Protein 3FOV (pdb70)

Organism: Rhodopseudomonas palustris (strain ATCC BAA-98 / CGA009) (NCBI:txid258594)

Nearest PDB structures (foldseek):
  3fov-assembly1_A  TM=1.010E+00  e=5.268E-21  Rhodopseudomonas palustris CGA009
  7orj-assembly1_A  TM=4.898E-01  e=7.849E-02  La Crosse virus
  5amq-assembly1_A  TM=5.070E-01  e=1.403E-01  La Crosse virus
  7orl-assembly1_A  TM=4.913E-01  e=1.156E-01  La Crosse virus
  7ori-assembly1_A  TM=3.714E-01  e=6.605E-01  Orthobunyavirus lacrosseense

InterPro domains:
  IPR003509 UPF0102 protein YraN-like [MF_00048] (17-126)
  IPR003509 UPF0102 protein YraN-like [PF02021] (24-113)
  IPR003509 UPF0102 protein YraN-like [PTHR34039] (19-127)
  IPR003509 UPF0102 protein YraN-like [TIGR00252] (20-115)
  IPR011335 Restriction endonuclease type II-like [SSF52980] (24-122)
  IPR011856 tRNA endonuclease-like domain superfamily [G3DSA:3.40.1350.10] (23-130)

Structure (mmCIF, N/CA/C/O backbone):
data_3FOV
#
_entry.id   3FOV
#
_cell.length_a   76.341
_cell.length_b   44.747
_cell.length_c   32.661
_cell.angle_alpha   90.000
_cell.angle_beta   108.620
_cell.angle_gamma   90.000
#
_symmetry.space_group_name_H-M   'C 1 2 1'
#
loop_
_entity.id
_entity.type
_entity.pdbx_description
1 polymer 'UPF0102 protein RPA0323'
2 non-polymer 'NITRATE ION'
3 water water
#
loop_
_atom_site.group_PDB
_atom_site.id
_atom_site.type_symbol
_atom_site.label_atom_id
_atom_site.label_alt_id
_atom_site.label_comp_id
_atom_site.label_asym_id
_atom_site.label_entity_id
_atom_site.label_seq_id
_atom_site.pdbx_PDB_ins_code
_atom_site.Cartn_x
_atom_site.Cartn_y
_atom_site.Cartn_z
_atom_site.occupancy
_atom_site.B_iso_or_equiv
_atom_site.auth_seq_id
_atom_site.auth_comp_id
_atom_site.auth_asym_id
_atom_site.auth_atom_id
_atom_site.pdbx_PDB_model_num
ATOM 1 N N . SER A 1 25 ? 24.075 10.130 8.300 1.00 29.05 23 SER A N 1
ATOM 2 C CA . SER A 1 25 ? 24.740 10.971 9.310 1.00 28.46 23 SER A CA 1
ATOM 3 C C . SER A 1 25 ? 24.151 12.377 9.270 1.00 27.55 23 SER A C 1
ATOM 4 O O . SER A 1 25 ? 24.279 13.079 10.253 1.00 27.30 23 SER A O 1
ATOM 7 N N . ALA A 1 26 ? 23.524 12.776 8.156 1.00 26.43 24 ALA A N 1
ATOM 8 C CA . ALA A 1 26 ? 22.706 14.010 8.116 1.00 25.81 24 ALA A CA 1
ATOM 9 C C . ALA A 1 26 ? 21.529 13.877 9.083 1.00 25.45 24 ALA A C 1
ATOM 10 O O . ALA A 1 26 ? 21.153 14.836 9.775 1.00 24.29 24 ALA A O 1
ATOM 12 N N . GLU A 1 27 ? 20.965 12.665 9.105 1.00 25.23 25 GLU A N 1
ATOM 13 C CA A GLU A 1 27 ? 19.833 12.359 9.972 0.60 24.81 25 GLU A CA 1
ATOM 14 C CA B GLU A 1 27 ? 19.839 12.328 9.978 0.40 24.83 25 GLU A CA 1
ATOM 15 C C . GLU A 1 27 ? 20.259 12.343 11.441 1.00 24.26 25 GLU A C 1
ATOM 16 O O . GLU A 1 27 ? 19.537 12.854 12.294 1.00 22.94 25 GLU A O 1
ATOM 27 N N . ALA A 1 28 ? 21.442 11.758 11.722 1.00 23.29 26 ALA A N 1
ATOM 28 C CA . ALA A 1 28 ? 22.002 11.749 13.098 1.00 21.97 26 ALA A CA 1
ATOM 29 C C . ALA A 1 28 ? 22.326 13.174 13.535 1.00 21.09 26 ALA A C 1
ATOM 30 O O . ALA A 1 28 ? 22.094 13.557 14.690 1.00 21.33 26 ALA A O 1
ATOM 32 N N . SER A 1 29 ? 22.867 13.956 12.616 1.00 19.26 27 SER A N 1
ATOM 33 C CA A SER A 1 29 ? 23.192 15.336 12.910 0.50 19.40 27 SER A CA 1
ATOM 34 C CA B SER A 1 29 ? 23.188 15.364 12.891 0.50 19.56 27 SER A CA 1
ATOM 35 C C . SER A 1 29 ? 21.949 16.156 13.302 1.00 18.55 27 SER A C 1
ATOM 36 O O . SER A 1 29 ? 21.941 16.879 14.309 1.00 16.89 27 SER A O 1
ATOM 41 N N . ALA A 1 30 ? 20.921 16.014 12.484 1.00 17.64 28 ALA A N 1
ATOM 42 C CA . ALA A 1 30 ? 19.609 16.637 12.708 1.00 16.59 28 ALA A CA 1
ATOM 43 C C . ALA A 1 30 ? 18.999 16.249 14.051 1.00 16.66 28 ALA A C 1
ATOM 44 O O . ALA A 1 30 ? 18.549 17.137 14.808 1.00 17.69 28 ALA A O 1
ATOM 46 N N . ALA A 1 31 ? 19.020 14.947 14.363 1.00 16.03 29 ALA A N 1
ATOM 47 C CA . ALA A 1 31 ? 18.438 14.440 15.621 1.00 16.87 29 ALA A CA 1
ATOM 48 C C . ALA A 1 31 ? 19.242 14.982 16.831 1.00 17.18 29 ALA A C 1
ATOM 49 O O . ALA A 1 31 ? 18.675 15.407 17.836 1.00 18.16 29 ALA A O 1
ATOM 51 N N . ASP A 1 32 ? 20.551 14.976 16.727 1.00 18.63 30 ASP A N 1
ATOM 52 C CA . ASP A 1 32 ? 21.410 15.446 17.817 1.00 18.93 30 ASP A CA 1
ATOM 53 C C . ASP A 1 32 ? 21.117 16.904 18.049 1.00 18.40 30 ASP A C 1
ATOM 54 O O . ASP A 1 32 ? 20.976 17.357 19.179 1.00 20.46 30 ASP A O 1
ATOM 59 N N . TYR A 1 33 ? 21.034 17.659 16.979 1.00 18.46 31 TYR A N 1
ATOM 60 C CA . TYR A 1 33 ? 20.636 19.064 17.082 1.00 17.84 31 TYR A CA 1
ATOM 61 C C . TYR A 1 33 ? 19.306 19.261 17.811 1.00 18.01 31 TYR A C 1
ATOM 62 O O . TYR A 1 33 ? 19.204 20.063 18.762 1.00 17.23 31 TYR A O 1
ATOM 71 N N . LEU A 1 34 ? 18.263 18.552 17.360 1.00 17.53 32 LEU A N 1
ATOM 72 C CA . LEU A 1 34 ? 16.958 18.673 17.996 1.00 17.28 32 LEU A CA 1
ATOM 73 C C . LEU A 1 34 ? 17.004 18.292 19.471 1.00 17.62 32 LEU A C 1
ATOM 74 O O . LEU A 1 34 ? 16.374 18.951 20.294 1.00 17.72 32 LEU A O 1
ATOM 79 N N . GLU A 1 35 ? 17.776 17.273 19.835 1.00 18.04 33 GLU A N 1
ATOM 80 C CA . GLU A 1 35 ? 17.923 16.950 21.265 1.00 18.84 33 GLU A CA 1
ATOM 81 C C . GLU A 1 35 ? 18.596 18.069 22.074 1.00 18.29 33 GLU A C 1
ATOM 82 O O . GLU A 1 35 ? 18.190 18.391 23.212 1.00 18.35 33 GLU A O 1
ATOM 88 N N . ARG A 1 36 ? 19.595 18.699 21.487 1.00 17.86 34 ARG A N 1
ATOM 89 C CA . ARG A 1 36 ? 20.251 19.818 22.151 1.00 17.45 34 ARG A CA 1
ATOM 90 C C . ARG A 1 36 ? 19.276 21.007 22.342 1.00 18.05 34 ARG A C 1
ATOM 91 O O . ARG A 1 36 ? 19.462 21.829 23.245 1.00 16.76 34 ARG A O 1
ATOM 99 N N . GLN A 1 37 ? 18.277 21.103 21.445 1.00 17.47 35 GLN A N 1
ATOM 100 C CA . GLN A 1 37 ? 17.286 22.151 21.469 1.00 18.70 35 GLN A CA 1
ATOM 101 C C . GLN A 1 37 ? 16.049 21.743 22.247 1.00 18.67 35 GLN A C 1
ATOM 102 O O . GLN A 1 37 ? 15.051 22.434 22.210 1.00 19.21 35 GLN A O 1
ATOM 108 N N . GLY A 1 38 ? 16.126 20.651 22.985 1.00 19.41 36 GLY A N 1
ATOM 109 C CA . GLY A 1 38 ? 15.103 20.308 23.963 1.00 19.49 36 GLY A CA 1
ATOM 110 C C . GLY A 1 38 ? 14.039 19.340 23.486 1.00 19.67 36 GLY A C 1
ATOM 111 O O . GLY A 1 38 ? 13.028 19.116 24.178 1.00 20.35 36 GLY A O 1
ATOM 112 N N . TYR A 1 39 ? 14.232 18.789 22.300 1.00 19.30 37 TYR A N 1
ATOM 113 C CA . TYR A 1 39 ? 13.281 17.803 21.767 1.00 18.60 37 TYR A CA 1
ATOM 114 C C . TYR A 1 39 ? 13.655 16.398 22.148 1.00 19.03 37 TYR A C 1
ATOM 115 O O . TYR A 1 39 ? 14.831 16.078 22.328 1.00 17.95 37 TYR A O 1
ATOM 124 N N . ARG A 1 40 ? 12.634 15.560 22.256 1.00 19.46 38 ARG A N 1
ATOM 125 C CA . ARG A 1 40 ? 12.788 14.131 22.367 1.00 21.19 38 ARG A CA 1
ATOM 126 C C . ARG A 1 40 ? 12.494 13.457 21.020 1.00 19.40 38 ARG A C 1
ATOM 127 O O . ARG A 1 40 ? 11.495 13.773 20.365 1.00 18.26 38 ARG A O 1
ATOM 135 N N . ILE A 1 41 ? 13.356 12.527 20.616 1.00 17.55 39 ILE A N 1
ATOM 136 C CA . ILE A 1 41 ? 13.159 11.848 19.327 1.00 16.81 39 ILE A CA 1
ATOM 137 C C . ILE A 1 41 ? 12.268 10.651 19.570 1.00 17.45 39 ILE A C 1
ATOM 138 O O . ILE A 1 41 ? 12.575 9.770 20.359 1.00 17.19 39 ILE A O 1
ATOM 143 N N . LEU A 1 42 ? 11.161 10.604 18.844 1.00 18.62 40 LEU A N 1
ATOM 144 C CA . LEU A 1 42 ? 10.177 9.520 18.985 1.00 17.89 40 LEU A CA 1
ATOM 145 C C . LEU A 1 42 ? 10.355 8.426 17.932 1.00 18.82 40 LEU A C 1
ATOM 146 O O . LEU A 1 42 ? 10.038 7.257 18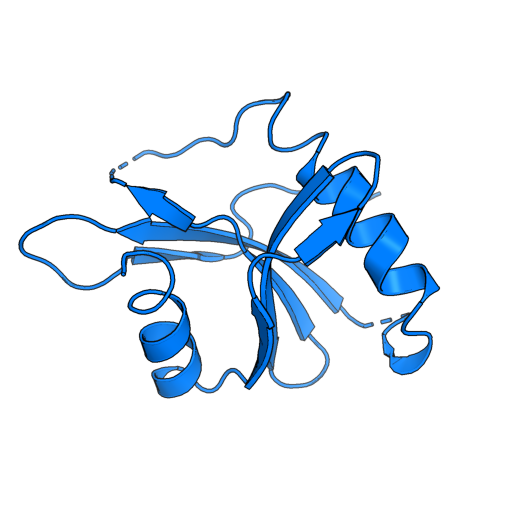.159 1.00 19.58 40 LEU A O 1
ATOM 151 N N . ALA A 1 43 ? 10.835 8.817 16.763 1.00 19.04 41 ALA A N 1
ATOM 152 C CA . ALA A 1 43 ? 11.065 7.898 15.664 1.00 18.90 41 ALA A CA 1
ATOM 153 C C . ALA A 1 43 ? 12.069 8.536 14.719 1.00 18.55 41 ALA A C 1
ATOM 154 O O . ALA A 1 43 ? 12.154 9.802 14.603 1.00 17.26 41 ALA A O 1
ATOM 156 N N . ARG A 1 44 ? 12.856 7.651 14.108 1.00 17.79 42 ARG A N 1
ATOM 157 C CA . ARG A 1 44 ? 13.833 7.958 13.064 1.00 18.44 42 ARG A CA 1
ATOM 158 C C . ARG A 1 44 ? 13.545 7.105 11.844 1.00 18.61 42 ARG A C 1
ATOM 159 O O . ARG A 1 44 ? 13.298 5.920 11.974 1.00 16.86 42 ARG A O 1
ATOM 167 N N . ARG A 1 45 ? 13.544 7.702 10.653 1.00 18.86 43 ARG A N 1
ATOM 168 C CA . ARG A 1 45 ? 13.277 6.928 9.421 1.00 19.88 43 ARG A CA 1
ATOM 169 C C . ARG A 1 45 ? 11.971 6.133 9.521 1.00 18.51 43 ARG A C 1
ATOM 170 O O . ARG A 1 45 ? 11.942 4.914 9.284 1.00 15.75 43 ARG A O 1
ATOM 178 N N . PHE A 1 46 ? 10.892 6.820 9.866 1.00 17.77 44 PHE A N 1
ATOM 179 C CA . PHE A 1 46 ? 9.620 6.166 10.051 1.00 17.55 44 PHE A CA 1
ATOM 180 C C . PHE A 1 46 ? 9.040 5.859 8.665 1.00 17.61 44 PHE A C 1
ATOM 181 O O . PHE A 1 46 ? 8.964 6.736 7.798 1.00 20.70 44 PHE A O 1
ATOM 189 N N . LYS A 1 47 ? 8.665 4.605 8.454 1.00 17.64 45 LYS A N 1
ATOM 190 C CA . LYS A 1 47 ? 8.170 4.125 7.156 1.00 17.41 45 LYS A CA 1
ATOM 191 C C . LYS A 1 47 ? 6.753 3.667 7.324 1.00 16.82 45 LYS A C 1
ATOM 192 O O . LYS A 1 47 ? 6.421 3.019 8.327 1.00 15.14 45 LYS A O 1
ATOM 198 N N . THR A 1 48 ? 5.933 4.010 6.327 1.00 16.19 46 THR A N 1
ATOM 199 C CA . THR A 1 48 ? 4.606 3.465 6.148 1.00 17.59 46 THR A CA 1
ATOM 200 C C . THR A 1 48 ? 4.404 3.182 4.639 1.00 17.26 46 THR A C 1
ATOM 201 O O . THR A 1 48 ? 5.216 3.596 3.804 1.00 15.06 46 THR A O 1
ATOM 205 N N . ARG A 1 49 ? 3.324 2.487 4.281 1.00 17.79 47 ARG A N 1
ATOM 206 C CA .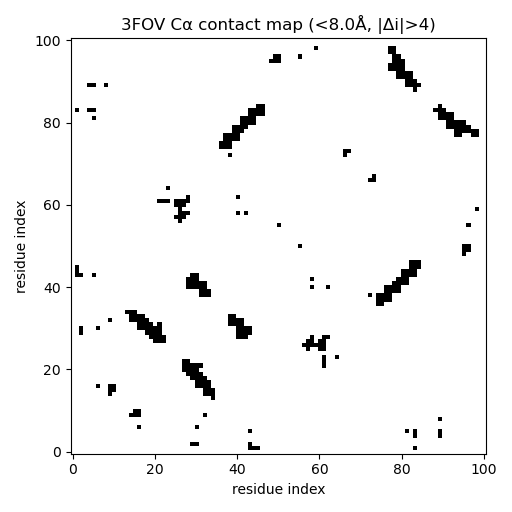 ARG A 1 49 ? 3.091 2.164 2.847 1.00 17.90 47 ARG A CA 1
ATOM 207 C C . ARG A 1 49 ? 3.062 3.401 1.961 1.00 17.45 47 ARG A C 1
ATOM 208 O O . ARG A 1 49 ? 3.631 3.411 0.833 1.00 17.45 47 ARG A O 1
ATOM 216 N N . CYS A 1 50 ? 2.485 4.492 2.478 1.00 16.86 48 CYS A N 1
ATOM 217 C CA . CYS A 1 50 ? 2.283 5.685 1.661 1.00 15.64 48 CYS A CA 1
ATOM 218 C C . CYS A 1 50 ? 3.208 6.902 1.887 1.00 16.03 48 CYS A C 1
ATOM 219 O O . CYS A 1 50 ? 3.045 7.970 1.238 1.00 15.33 48 CYS A O 1
ATOM 222 N N . GLY A 1 51 ? 4.216 6.727 2.725 1.00 15.09 49 GLY A N 1
ATOM 223 C CA . GLY A 1 51 ? 5.133 7.829 2.990 1.00 14.43 49 GLY A CA 1
ATOM 224 C C . GLY A 1 51 ? 6.181 7.505 4.002 1.00 14.33 49 GLY A C 1
ATOM 225 O O . GLY A 1 51 ? 6.321 6.354 4.439 1.00 16.23 49 GLY A O 1
ATOM 226 N N . GLU A 1 52 ? 6.933 8.525 4.395 1.00 14.09 50 GLU A N 1
ATOM 227 C CA . GLU A 1 52 ? 7.958 8.317 5.378 1.00 15.60 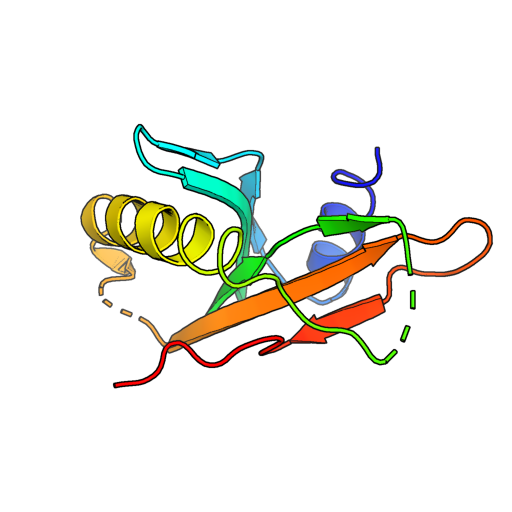50 GLU A CA 1
ATOM 228 C C . GLU A 1 52 ? 8.280 9.661 6.017 1.00 14.98 50 GLU A C 1
ATOM 229 O O . GLU A 1 52 ? 7.970 10.688 5.465 1.00 14.67 50 GLU A O 1
ATOM 235 N N . ILE A 1 53 ? 8.885 9.615 7.192 1.00 16.25 51 ILE A N 1
ATOM 236 C CA . ILE A 1 53 ? 9.227 10.812 7.970 1.00 15.97 51 ILE A CA 1
ATOM 237 C C . ILE A 1 53 ? 10.620 10.559 8.481 1.00 15.23 51 ILE A C 1
ATOM 238 O O . ILE A 1 53 ? 10.885 9.504 9.123 1.00 16.12 51 ILE A O 1
ATOM 243 N N . ASP A 1 54 ? 11.523 11.505 8.246 1.00 15.19 52 ASP A N 1
ATOM 244 C CA . ASP A 1 54 ? 12.904 11.290 8.665 1.00 15.77 52 ASP A CA 1
ATOM 245 C C . ASP A 1 54 ? 13.036 11.312 10.197 1.00 15.64 52 ASP A C 1
ATOM 246 O O . ASP A 1 54 ? 13.728 10.481 10.790 1.00 16.57 52 ASP A O 1
ATOM 251 N N . LEU A 1 55 ? 12.406 12.285 10.831 1.00 15.35 53 LEU A N 1
ATOM 252 C CA . LEU A 1 55 ? 12.371 12.325 12.276 1.00 14.73 53 LEU A CA 1
ATOM 253 C C . LEU A 1 55 ? 10.984 12.727 12.766 1.00 14.41 53 LEU A C 1
ATOM 254 O O . LEU A 1 55 ? 10.345 13.612 12.226 1.00 15.82 53 LEU A O 1
ATOM 259 N N . VAL A 1 56 ? 10.539 12.059 13.822 1.00 15.74 54 VAL A N 1
ATOM 260 C CA . VAL A 1 56 ? 9.403 12.481 14.637 1.00 15.40 54 VAL A CA 1
ATOM 261 C C . VAL A 1 56 ? 9.955 12.917 16.009 1.00 16.83 54 VAL A C 1
ATOM 262 O O . VAL A 1 56 ? 10.658 12.158 16.686 1.00 17.02 54 VAL A O 1
ATOM 266 N N . ALA A 1 57 ? 9.675 14.156 16.372 1.00 17.10 55 ALA A N 1
ATOM 267 C CA . ALA A 1 57 ? 10.247 14.749 17.556 1.00 18.17 55 ALA A CA 1
ATOM 268 C C . ALA A 1 57 ? 9.151 15.392 18.355 1.00 19.77 55 ALA A C 1
ATOM 269 O O . ALA A 1 57 ? 8.127 15.875 17.787 1.00 21.55 55 ALA A O 1
ATOM 271 N N . GLN A 1 58 ? 9.367 15.446 19.663 1.00 20.66 56 GLN A N 1
ATOM 272 C CA . GLN A 1 58 ? 8.390 16.063 20.560 1.00 21.95 56 GLN A CA 1
ATOM 273 C C . GLN A 1 58 ? 9.007 17.044 21.536 1.00 22.50 56 GLN A C 1
ATOM 274 O O . GLN A 1 58 ? 10.062 16.779 22.112 1.00 21.25 56 GLN A O 1
ATOM 280 N N . ARG A 1 59 ? 8.321 18.166 21.744 1.00 24.43 57 ARG A N 1
ATOM 281 C CA . ARG A 1 59 ? 8.643 19.072 22.836 1.00 26.28 57 ARG A CA 1
ATOM 282 C C . ARG A 1 59 ? 7.361 19.661 23.421 1.00 27.45 57 ARG A C 1
ATOM 283 O O . ARG A 1 59 ? 6.608 20.365 22.731 1.00 26.45 57 ARG A O 1
ATOM 291 N N . ASP A 1 60 ? 7.096 19.344 24.690 1.00 28.94 58 ASP A N 1
ATOM 292 C CA . ASP A 1 60 ? 5.891 19.817 25.352 1.00 30.04 58 ASP A CA 1
ATOM 293 C C . ASP A 1 60 ? 4.671 19.120 24.708 1.00 29.10 58 ASP A C 1
ATOM 294 O O . ASP A 1 60 ? 4.711 17.898 24.503 1.00 30.34 58 ASP A O 1
ATOM 299 N N . ALA A 1 61 ? 3.608 19.861 24.379 1.00 27.60 59 ALA A N 1
ATOM 300 C CA . ALA A 1 61 ? 2.414 19.286 23.727 1.00 26.43 59 ALA A CA 1
ATOM 301 C C . ALA A 1 61 ? 2.514 19.305 22.168 1.00 25.23 59 ALA A C 1
ATOM 302 O O . ALA A 1 61 ? 1.477 19.256 21.450 1.00 25.97 59 ALA A O 1
ATOM 304 N N . LEU A 1 62 ? 3.736 19.440 21.666 1.00 23.12 60 LEU A N 1
ATOM 305 C CA . LEU A 1 62 ? 3.945 19.662 20.240 1.00 21.44 60 LEU A CA 1
ATOM 306 C C . LEU A 1 62 ? 4.655 18.471 19.635 1.00 20.17 60 LEU A C 1
ATOM 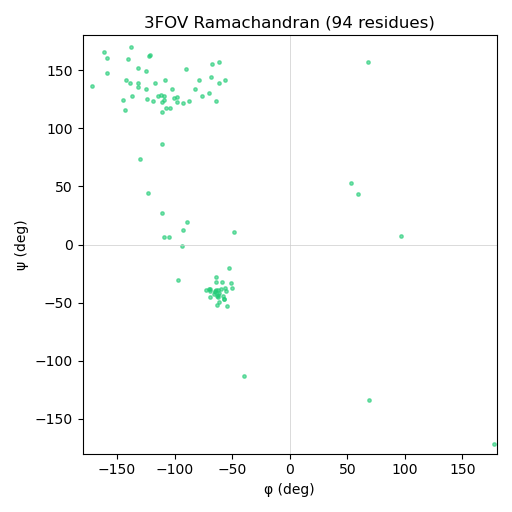307 O O . LEU A 1 62 ? 5.674 18.048 20.155 1.00 19.94 60 LEU A O 1
ATOM 312 N N . VAL A 1 63 ? 4.091 17.918 18.545 1.00 19.37 61 VAL A N 1
ATOM 313 C CA . VAL A 1 63 ? 4.791 16.894 17.742 1.00 18.07 61 VAL A CA 1
ATOM 314 C C . VAL A 1 63 ? 5.194 17.494 16.401 1.00 17.26 61 VAL A C 1
ATOM 315 O O . VAL A 1 63 ? 4.387 18.134 15.683 1.00 17.45 61 VAL A O 1
ATOM 319 N N . ALA A 1 64 ? 6.479 17.325 16.108 1.00 17.05 62 ALA A N 1
ATOM 320 C CA . ALA A 1 64 ? 7.090 17.839 14.891 1.00 16.37 62 ALA A CA 1
ATOM 321 C C . ALA A 1 64 ? 7.474 16.672 13.977 1.00 15.81 62 ALA A C 1
ATOM 322 O O . ALA A 1 64 ? 8.121 15.736 14.371 1.00 17.24 62 ALA A O 1
ATOM 324 N N . PHE A 1 65 ? 7.044 16.754 12.732 1.00 15.59 63 PHE A N 1
ATOM 325 C CA . PHE A 1 65 ? 7.357 15.765 11.735 1.00 15.59 63 PHE A CA 1
ATOM 326 C C . PHE A 1 65 ? 8.358 16.450 10.837 1.00 15.00 63 PHE A C 1
ATOM 327 O O . PHE A 1 65 ? 8.010 17.427 10.162 1.00 13.66 63 PHE A O 1
ATOM 335 N N . VAL A 1 66 ? 9.560 15.896 10.800 1.00 14.74 64 VAL A N 1
ATOM 336 C CA . VAL A 1 66 ? 10.737 16.622 10.317 1.00 14.82 64 VAL A CA 1
ATOM 337 C C . VAL A 1 66 ? 11.344 15.918 9.087 1.00 15.22 64 VAL A C 1
ATOM 338 O O . VAL A 1 66 ? 11.651 14.704 9.115 1.00 15.49 64 VAL A O 1
ATOM 342 N N . GLU A 1 67 ? 11.451 16.686 8.002 1.00 15.64 65 GLU A N 1
ATOM 343 C CA A GLU A 1 67 ? 12.185 16.258 6.794 0.50 16.02 65 GLU A CA 1
ATOM 344 C CA B GLU A 1 67 ? 12.181 16.269 6.801 0.50 15.74 65 GLU A CA 1
ATOM 345 C C . GLU A 1 67 ? 13.614 16.792 6.886 1.00 15.96 65 GLU A C 1
ATOM 346 O O . GLU A 1 67 ? 13.832 18.001 7.057 1.00 15.07 65 GLU A O 1
ATOM 357 N N . VAL A 1 68 ? 14.585 15.892 6.734 1.00 16.48 66 VAL A N 1
ATOM 358 C CA . VAL A 1 68 ? 15.995 16.269 6.736 1.00 16.68 66 VAL A CA 1
ATOM 359 C C . VAL A 1 68 ? 16.490 16.318 5.292 1.00 17.97 66 VAL A C 1
ATOM 360 O O . VAL A 1 68 ? 16.345 15.350 4.562 1.00 16.57 66 VAL A O 1
ATOM 364 N N . LYS A 1 69 ? 17.081 17.451 4.909 1.00 19.36 67 LYS A N 1
ATOM 365 C CA . LYS A 1 69 ? 17.489 17.753 3.525 1.00 22.20 67 LYS A CA 1
ATOM 366 C C . LYS A 1 69 ? 18.943 18.279 3.520 1.00 23.39 67 LYS A C 1
ATOM 367 O O . LYS A 1 69 ? 19.306 19.137 4.335 1.00 22.34 67 LYS A O 1
ATOM 373 N N . ALA A 1 70 ? 19.773 17.794 2.597 1.00 25.75 68 ALA A N 1
ATOM 374 C CA . ALA A 1 70 ? 21.063 18.463 2.318 1.00 27.82 68 ALA A CA 1
ATOM 375 C C . ALA A 1 70 ? 20.835 19.892 1.754 1.00 29.30 68 ALA A C 1
ATOM 376 O O . ALA A 1 70 ? 20.141 20.063 0.749 1.00 30.31 68 ALA A O 1
ATOM 378 N N . ARG A 1 71 ? 21.404 20.911 2.400 1.00 30.70 69 ARG A N 1
ATOM 379 C CA . ARG A 1 71 ? 21.162 22.307 2.013 1.00 31.63 69 ARG A CA 1
ATOM 380 C C . ARG A 1 71 ? 21.6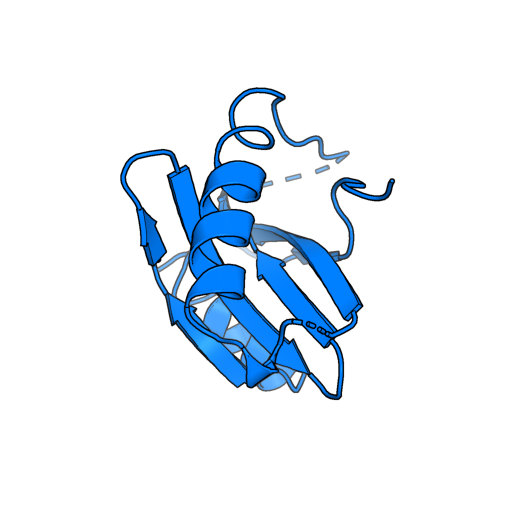36 22.563 0.580 1.00 31.56 69 ARG A C 1
ATOM 381 O O . ARG A 1 71 ? 22.785 22.254 0.227 1.00 32.64 69 ARG A O 1
ATOM 389 N N . ALA A 1 78 ? 15.600 30.376 -0.728 1.00 46.47 76 ALA A N 1
ATOM 390 C CA . ALA A 1 78 ? 15.039 30.200 0.611 1.00 46.62 76 ALA A CA 1
ATOM 391 C C . ALA A 1 78 ? 14.862 28.690 0.902 1.00 46.50 76 ALA A C 1
ATOM 392 O O . ALA A 1 78 ? 15.869 27.980 1.019 1.00 46.94 76 ALA A O 1
ATOM 394 N N . TYR A 1 79 ? 13.624 28.198 1.036 1.00 45.77 77 TYR A N 1
ATOM 395 C CA . TYR A 1 79 ? 13.382 26.732 1.029 1.00 45.30 77 TYR A CA 1
ATOM 396 C C . TYR A 1 79 ? 11.898 26.322 1.002 1.00 44.38 77 TYR A C 1
ATOM 397 O O . TYR A 1 79 ? 11.070 26.852 1.760 1.00 44.82 77 TYR A O 1
ATOM 406 N N . ALA A 1 80 ? 11.608 25.322 0.156 1.00 43.14 78 ALA A N 1
ATOM 407 C CA . ALA A 1 80 ? 10.256 24.958 -0.219 1.00 41.73 78 ALA A CA 1
ATOM 408 C C . ALA A 1 80 ? 10.147 23.442 -0.408 1.00 40.52 78 ALA A C 1
ATOM 409 O O . ALA A 1 80 ? 10.901 22.838 -1.194 1.00 40.45 78 ALA A O 1
ATOM 411 N N . VAL A 1 81 ? 9.209 22.838 0.326 1.00 38.82 79 VAL A N 1
ATOM 412 C CA . VAL A 1 81 ? 8.976 21.393 0.267 1.00 37.08 79 VAL A CA 1
ATOM 413 C C . VAL A 1 81 ? 8.086 21.055 -0.923 1.00 35.59 79 VAL A C 1
ATOM 414 O O . VAL A 1 81 ? 7.041 21.686 -1.162 1.00 35.13 79 VAL A O 1
ATOM 418 N N . THR A 1 82 ? 8.504 20.023 -1.648 1.00 34.12 80 THR A N 1
ATOM 419 C CA . THR A 1 82 ? 7.871 19.647 -2.902 1.00 32.36 80 THR A CA 1
ATOM 420 C C . THR A 1 82 ? 6.495 19.116 -2.591 1.00 31.25 80 THR A C 1
ATOM 421 O O . THR A 1 82 ? 6.304 18.515 -1.545 1.00 31.04 80 THR A O 1
ATOM 425 N N . PRO A 1 83 ? 5.517 19.389 -3.458 1.00 29.49 81 PRO A N 1
ATOM 426 C CA . PRO A 1 83 ? 4.199 18.791 -3.271 1.00 28.23 81 PRO A CA 1
ATOM 427 C C . PRO A 1 83 ? 4.242 17.263 -3.064 1.00 25.90 81 PRO A C 1
ATOM 428 O O . PRO A 1 83 ? 3.492 16.755 -2.239 1.00 24.36 81 PRO A O 1
ATOM 432 N N . ARG A 1 84 ? 5.137 16.561 -3.774 1.00 24.30 82 ARG A N 1
ATOM 433 C CA . ARG A 1 84 ? 5.317 15.117 -3.546 1.00 22.84 82 ARG A CA 1
ATOM 434 C C . ARG A 1 84 ? 5.776 14.822 -2.124 1.00 22.05 82 ARG A C 1
ATOM 435 O O . ARG 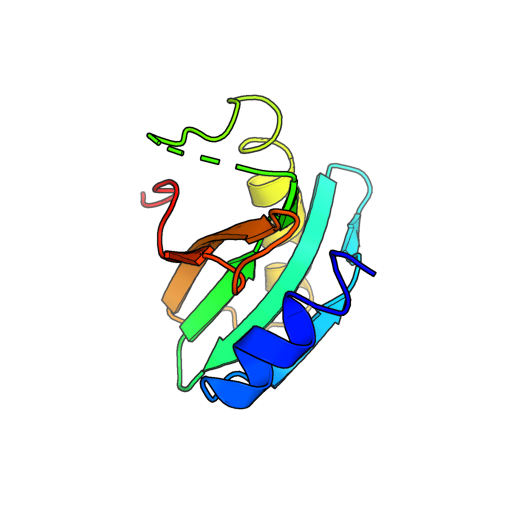A 1 84 ? 5.230 13.938 -1.473 1.00 19.84 82 ARG A O 1
ATOM 443 N N . GLN A 1 85 ? 6.810 15.519 -1.653 1.00 21.13 83 GLN A N 1
ATOM 444 C CA . GLN A 1 85 ? 7.286 15.211 -0.311 1.00 22.04 83 GLN A CA 1
ATOM 445 C C . GLN A 1 85 ? 6.222 15.553 0.718 1.00 20.03 83 GLN A C 1
ATOM 446 O O . GLN A 1 85 ? 6.083 14.833 1.657 1.00 18.77 83 GLN A O 1
ATOM 452 N N . GLN A 1 86 ? 5.523 16.689 0.529 1.00 18.62 84 GLN A N 1
ATOM 453 C CA A GLN A 1 86 ? 4.447 17.081 1.417 0.50 18.54 84 GLN A CA 1
ATOM 454 C CA B GLN A 1 86 ? 4.435 17.085 1.403 0.50 18.79 84 GLN A CA 1
ATOM 455 C C . GLN A 1 86 ? 3.387 15.984 1.474 1.00 18.13 84 GLN A C 1
ATOM 456 O O . GLN A 1 86 ? 2.952 15.590 2.562 1.00 19.10 84 GLN A O 1
ATOM 467 N N . SER A 1 87 ? 2.997 15.480 0.313 1.00 17.01 85 SER A N 1
ATOM 468 C CA A SER A 1 87 ? 1.994 14.405 0.216 0.60 16.98 85 SER A CA 1
ATOM 469 C CA B SER A 1 87 ? 1.986 14.426 0.231 0.40 16.32 85 SER A CA 1
ATOM 470 C C . SER A 1 87 ? 2.414 13.179 1.013 1.00 16.57 85 SER A C 1
ATOM 471 O O . SER A 1 87 ? 1.591 12.560 1.734 1.00 15.60 85 SER A O 1
ATOM 476 N N . ARG A 1 88 ? 3.690 12.823 0.875 1.00 13.95 86 ARG A N 1
ATOM 477 C CA . ARG A 1 88 ? 4.230 11.655 1.548 1.00 14.16 86 ARG A CA 1
ATOM 478 C C . ARG A 1 88 ? 4.419 11.808 3.047 1.00 13.59 86 ARG A C 1
ATOM 479 O O . ARG A 1 88 ? 4.151 10.854 3.799 1.00 13.30 86 ARG A O 1
ATOM 487 N N . ILE A 1 89 ? 4.873 12.998 3.483 1.00 14.17 87 ILE A N 1
ATOM 488 C CA . ILE A 1 89 ? 5.016 13.259 4.909 1.00 14.35 87 ILE A CA 1
ATOM 489 C C . ILE A 1 89 ? 3.652 13.387 5.595 1.00 13.64 87 ILE A C 1
ATOM 490 O O . ILE A 1 89 ? 3.482 12.886 6.706 1.00 12.24 87 ILE A O 1
ATOM 495 N N . VAL A 1 90 ? 2.679 14.009 4.940 1.00 13.41 88 VAL A N 1
ATOM 496 C CA . VAL A 1 90 ? 1.322 14.064 5.498 1.00 14.15 88 VAL A CA 1
ATOM 497 C C . VAL A 1 90 ? 0.733 12.660 5.608 1.00 14.61 88 VAL A C 1
ATOM 498 O O . VAL A 1 90 ? 0.118 12.308 6.631 1.00 15.92 88 VAL A O 1
ATOM 502 N N . ALA A 1 91 ? 0.901 11.841 4.566 1.00 14.76 89 ALA A N 1
ATOM 503 C CA . ALA A 1 91 ? 0.392 10.470 4.593 1.00 15.30 89 ALA A CA 1
ATOM 504 C C . ALA A 1 91 ? 1.046 9.667 5.725 1.00 14.89 89 ALA A C 1
ATOM 505 O O . ALA A 1 91 ? 0.378 8.938 6.444 1.00 14.25 89 ALA A O 1
ATOM 507 N N . ALA A 1 92 ? 2.347 9.832 5.908 1.00 13.98 90 ALA A N 1
ATOM 508 C CA . ALA A 1 92 ? 3.052 9.149 6.965 1.00 13.47 90 ALA A CA 1
ATOM 509 C C . ALA A 1 92 ? 2.645 9.701 8.345 1.00 12.77 90 ALA A C 1
ATOM 510 O O . ALA A 1 92 ? 2.536 8.925 9.264 1.00 13.81 90 ALA A O 1
ATOM 512 N N . ALA A 1 93 ? 2.464 11.023 8.488 1.00 13.95 91 ALA A N 1
ATOM 513 C CA . ALA A 1 93 ? 2.015 11.627 9.782 1.00 13.71 91 ALA A CA 1
ATOM 514 C C . ALA A 1 93 ? 0.670 11.028 10.206 1.00 13.88 91 ALA A C 1
ATOM 515 O O . ALA A 1 93 ? 0.426 10.708 11.408 1.00 13.05 91 ALA A O 1
ATOM 517 N N . GLU A 1 94 ? -0.238 10.922 9.232 1.00 13.19 92 GLU A N 1
ATOM 518 C CA . GLU A 1 94 ? -1.565 10.339 9.468 1.00 13.28 92 GLU A CA 1
ATOM 519 C C . GLU A 1 94 ? -1.449 8.906 10.027 1.00 14.56 92 GLU A C 1
ATOM 520 O O . GLU A 1 94 ? -2.096 8.578 11.014 1.00 13.96 92 GLU A O 1
ATOM 526 N N . ALA A 1 95 ? -0.598 8.074 9.411 1.00 13.82 93 ALA A N 1
ATOM 527 C CA . ALA A 1 95 ? -0.391 6.704 9.873 1.00 14.86 93 ALA A CA 1
ATOM 528 C C . ALA A 1 95 ? 0.194 6.737 11.298 1.00 14.44 93 ALA A C 1
ATOM 529 O O . ALA A 1 95 ? -0.270 6.048 12.183 1.00 13.66 93 ALA A O 1
ATOM 531 N N . TRP A 1 96 ? 1.151 7.617 11.540 1.00 15.73 94 TRP A N 1
ATOM 532 C CA . TRP A 1 96 ? 1.781 7.684 12.846 1.00 16.06 94 TRP A CA 1
ATOM 533 C C . TRP A 1 96 ? 0.793 8.076 13.946 1.00 16.58 94 TRP A C 1
ATOM 534 O O . TRP A 1 96 ? 0.650 7.385 14.980 1.00 16.13 94 TRP A O 1
ATOM 545 N N . LEU A 1 97 ? 0.086 9.179 13.719 1.00 17.01 95 LEU A N 1
ATOM 546 C CA . LEU A 1 97 ? -0.888 9.677 14.680 1.00 18.68 95 LEU A CA 1
ATOM 547 C C . LEU A 1 97 ? -1.925 8.636 15.028 1.00 20.29 95 LEU A C 1
ATOM 548 O O . LEU A 1 97 ? -2.299 8.513 16.197 1.00 22.15 95 LEU A O 1
ATOM 553 N N . SER A 1 98 ? -2.387 7.864 14.038 1.00 21.35 96 SER A N 1
ATOM 554 C CA . SER A 1 98 ? -3.405 6.873 14.310 1.00 22.04 96 SER A CA 1
ATOM 555 C C . SER A 1 98 ? -2.925 5.784 15.269 1.00 22.15 96 SER A C 1
ATOM 556 O O . SER A 1 98 ? -3.721 5.287 16.094 1.00 22.66 96 SER A O 1
ATOM 559 N N . ARG A 1 99 ? -1.624 5.476 15.202 1.00 20.97 97 ARG A N 1
ATOM 560 C CA . ARG A 1 99 ? -1.031 4.406 15.981 1.00 20.08 97 ARG A CA 1
ATOM 561 C C . ARG A 1 99 ? -0.452 4.906 17.304 1.00 18.37 97 ARG A C 1
ATOM 562 O O . ARG A 1 99 ? 0.058 4.093 18.119 1.00 19.02 97 ARG A O 1
ATOM 570 N N . HIS A 1 100 ? -0.543 6.218 17.531 1.00 15.94 98 HIS A N 1
ATOM 571 C CA . HIS A 1 100 ? -0.143 6.862 18.780 1.00 15.93 98 HIS A CA 1
ATOM 572 C C . HIS A 1 100 ? -1.251 7.765 19.292 1.00 17.19 98 HIS A C 1
ATOM 573 O O . HIS A 1 100 ? -1.151 8.998 19.203 1.00 16.66 98 HIS A O 1
ATOM 580 N N . PRO A 1 101 ? -2.314 7.143 19.821 1.00 17.49 99 PRO A N 1
ATOM 581 C CA . PRO A 1 101 ? -3.475 7.895 20.347 1.00 18.46 99 PRO A CA 1
ATOM 582 C C . PRO A 1 101 ? -3.068 9.003 21.325 1.00 18.80 99 PRO A C 1
ATOM 583 O O . PRO A 1 101 ? -3.734 10.031 21.402 1.00 19.55 99 PRO A O 1
ATOM 587 N N . GLU A 1 102 ? -2.012 8.786 22.094 1.00 19.41 100 GLU A N 1
ATOM 588 C CA . GLU A 1 102 ? -1.514 9.826 23.002 1.00 20.82 100 GLU A CA 1
ATOM 589 C C . GLU A 1 102 ? -1.237 11.176 22.357 1.00 21.62 100 GLU A C 1
ATOM 590 O O . GLU A 1 102 ? -1.180 12.189 23.061 1.00 22.64 100 GLU A O 1
ATOM 596 N N . HIS A 1 103 ? -1.070 11.186 21.035 1.00 22.54 101 HIS A N 1
ATOM 597 C CA . HIS A 1 103 ? -0.860 12.423 20.238 1.00 22.88 101 HIS A CA 1
ATOM 598 C C . HIS A 1 103 ? -2.070 12.793 19.354 1.00 22.18 101 HIS A C 1
ATOM 599 O O . HIS A 1 103 ? -1.998 13.720 18.564 1.00 21.49 101 HIS A O 1
ATOM 606 N N . ALA A 1 104 ? -3.193 12.081 19.494 1.00 22.17 102 ALA A N 1
ATOM 607 C CA . ALA A 1 104 ? -4.380 12.417 18.724 1.00 21.80 102 ALA A CA 1
ATOM 608 C C . ALA A 1 104 ? -4.697 13.918 18.795 1.00 22.02 102 ALA A C 1
ATOM 609 O O . ALA A 1 104 ? -5.104 14.506 17.783 1.00 22.61 102 ALA A O 1
ATOM 619 N N . SER A 1 106 ? -2.502 16.454 20.132 1.00 19.20 104 SER A N 1
ATOM 620 C CA . SER A 1 106 ? -1.306 17.316 20.200 1.00 19.69 104 SER A CA 1
ATOM 621 C C . SER A 1 106 ? -1.240 18.347 19.088 1.00 19.77 104 SER A C 1
ATOM 622 O O . SER A 1 106 ? -1.819 18.175 18.015 1.00 18.10 104 SER A O 1
ATOM 625 N N . GLU A 1 107 ? -0.497 19.409 19.337 1.00 20.68 105 GLU A N 1
ATOM 626 C CA . GLU A 1 107 ? -0.179 20.336 18.295 1.00 21.82 105 GLU A CA 1
ATOM 627 C C . GLU A 1 107 ? 0.786 19.646 17.356 1.00 21.47 105 GLU A C 1
ATOM 628 O O . GLU A 1 107 ? 1.751 19.043 17.799 1.00 20.25 105 GLU A O 1
ATOM 634 N N . LEU A 1 108 ? 0.478 19.710 16.060 1.00 21.68 106 LEU A N 1
ATOM 635 C CA . LEU A 1 108 ? 1.303 19.137 14.999 1.00 21.27 106 LEU A CA 1
ATOM 636 C C . LEU A 1 108 ? 1.969 20.260 14.222 1.00 21.25 106 LEU A C 1
ATOM 637 O O . LEU A 1 108 ? 1.357 21.301 13.960 1.00 21.69 106 LEU A O 1
ATOM 642 N N . ARG A 1 109 ? 3.221 20.029 13.844 1.00 19.85 107 ARG A N 1
ATOM 643 C CA . ARG A 1 109 ? 3.990 20.974 13.059 1.00 19.08 107 ARG A CA 1
ATOM 644 C C . ARG A 1 109 ? 4.852 20.193 12.051 1.00 18.18 107 ARG A C 1
ATOM 645 O O . ARG A 1 109 ? 5.361 19.120 12.361 1.00 18.29 107 ARG A O 1
ATOM 653 N N . PHE A 1 110 ? 4.986 20.725 10.844 1.00 17.13 108 PHE A N 1
ATOM 654 C CA . PHE A 1 110 ? 5.822 20.106 9.828 1.00 17.04 108 PHE A CA 1
ATOM 655 C C . PHE A 1 110 ? 7.060 20.928 9.593 1.00 16.84 108 PHE A C 1
ATOM 656 O O . PHE A 1 110 ? 7.011 22.132 9.272 1.00 15.98 108 PHE A O 1
ATOM 664 N N . ASP A 1 111 ? 8.209 20.270 9.745 1.00 15.83 109 ASP A N 1
ATOM 665 C CA . ASP A 1 111 ? 9.475 21.004 9.791 1.00 15.97 109 ASP A CA 1
ATOM 666 C C . ASP A 1 111 ? 10.403 20.532 8.711 1.00 15.09 109 ASP A C 1
ATOM 667 O O . ASP A 1 111 ? 10.238 19.436 8.184 1.00 15.97 109 ASP A O 1
ATOM 672 N N . ALA A 1 112 ? 11.408 21.347 8.409 1.00 14.57 110 ALA A N 1
ATOM 673 C CA . ALA A 1 112 ? 12.592 20.874 7.724 1.00 14.91 110 ALA A CA 1
ATOM 674 C C . ALA A 1 112 ? 13.845 21.198 8.506 1.00 15.33 110 ALA A C 1
ATOM 675 O O . ALA A 1 112 ? 13.875 22.157 9.260 1.00 15.03 110 ALA A O 1
ATOM 677 N N . ILE A 1 113 ? 14.868 20.344 8.366 1.00 16.24 111 ILE A N 1
ATOM 678 C CA . ILE A 1 113 ? 16.249 20.678 8.799 1.00 16.30 111 ILE A CA 1
ATOM 679 C C . ILE A 1 113 ? 17.161 20.519 7.624 1.00 15.94 111 ILE A C 1
ATOM 680 O O . ILE A 1 113 ? 17.226 19.448 7.004 1.00 15.36 111 ILE A O 1
ATOM 685 N N . LEU A 1 114 ? 17.888 21.598 7.347 1.00 16.51 112 LEU A N 1
ATOM 686 C CA . LEU A 1 114 ? 18.837 21.633 6.263 1.00 18.00 112 LEU A CA 1
ATOM 687 C C . LEU A 1 114 ? 20.220 21.367 6.807 1.00 18.33 112 LEU A C 1
ATOM 688 O O . LEU A 1 114 ? 20.632 22.038 7.741 1.00 16.41 112 LEU A O 1
ATOM 693 N N . ILE A 1 115 ? 20.912 20.393 6.212 1.00 18.79 113 ILE A N 1
ATOM 694 C CA . ILE A 1 115 ? 22.233 19.952 6.631 1.00 20.11 113 ILE A CA 1
ATOM 695 C C . ILE A 1 115 ? 23.208 20.389 5.544 1.00 20.92 113 ILE A C 1
ATOM 696 O O . ILE A 1 115 ? 23.117 19.966 4.411 1.00 21.08 113 ILE A O 1
ATOM 701 N N . ALA A 1 116 ? 24.101 21.314 5.880 1.00 22.82 114 ALA A N 1
ATOM 702 C CA . ALA A 1 116 ? 25.098 21.821 4.925 1.00 23.35 114 ALA A CA 1
ATOM 703 C C . ALA A 1 116 ? 26.494 21.556 5.503 1.00 23.43 114 ALA A C 1
ATOM 704 O O . ALA A 1 116 ? 26.617 21.267 6.692 1.00 22.54 114 ALA A O 1
ATOM 706 N N . PRO A 1 117 ? 27.552 21.622 4.662 1.00 24.45 115 PRO A N 1
ATOM 707 C CA . PRO A 1 117 ? 28.866 21.057 5.054 1.00 24.52 115 PRO A CA 1
ATOM 708 C C . PRO A 1 117 ? 29.686 21.759 6.174 1.00 24.76 115 PRO A C 1
ATOM 709 O O . PRO A 1 117 ? 30.392 21.094 6.961 1.00 25.58 115 PRO A O 1
ATOM 713 N N . ASN A 1 118 ? 29.676 23.074 6.224 1.00 24.00 116 ASN A N 1
ATOM 714 C CA . ASN A 1 118 ? 30.575 23.735 7.167 1.00 23.73 116 ASN A CA 1
ATOM 715 C C . ASN A 1 118 ? 29.753 24.628 8.088 1.00 22.80 116 ASN A C 1
ATOM 716 O O . ASN A 1 118 ? 30.102 25.776 8.365 1.00 21.95 116 ASN A O 1
ATOM 721 N N . THR A 1 119 ? 28.636 24.087 8.560 1.00 21.76 117 THR A N 1
ATOM 722 C CA . THR A 1 119 ? 27.759 24.890 9.397 1.00 21.13 117 THR A CA 1
ATOM 723 C C . THR A 1 119 ? 26.793 24.045 10.202 1.00 20.21 117 THR A C 1
ATOM 724 O O . THR A 1 119 ? 26.602 22.851 9.930 1.00 20.11 117 THR A O 1
ATOM 728 N N . ALA A 1 120 ? 26.172 24.674 11.202 1.00 19.70 118 ALA A N 1
ATOM 729 C CA . ALA A 1 120 ? 25.220 23.996 12.062 1.00 19.16 118 ALA A CA 1
ATOM 730 C C . ALA A 1 120 ? 23.970 23.645 11.232 1.00 18.35 118 ALA A C 1
ATOM 731 O O . ALA A 1 120 ? 23.713 24.270 10.172 1.00 17.75 118 ALA A O 1
ATOM 733 N N . PRO A 1 121 ? 23.219 22.602 11.667 1.00 19.07 119 PRO A N 1
ATOM 734 C CA . PRO A 1 121 ? 21.911 22.366 11.040 1.00 18.61 119 PRO A CA 1
ATOM 735 C C . PRO A 1 121 ? 21.048 23.611 11.136 1.00 18.96 119 PRO A C 1
ATOM 736 O O . PRO A 1 121 ? 21.057 24.305 12.160 1.00 18.39 119 PRO A O 1
ATOM 740 N N . ARG A 1 122 ? 20.304 23.882 10.082 1.00 20.02 120 ARG A N 1
ATOM 741 C CA . ARG A 1 122 ? 19.287 24.931 10.065 1.00 21.73 120 ARG A CA 1
ATOM 742 C C . ARG A 1 122 ? 17.876 24.341 10.164 1.00 21.63 120 ARG A C 1
ATOM 743 O O . ARG A 1 122 ? 17.424 23.656 9.245 1.00 20.90 120 ARG A O 1
ATOM 751 N N . HIS A 1 123 ? 17.198 24.697 11.251 1.00 20.85 121 HIS A N 1
ATOM 752 C CA . HIS A 1 123 ? 15.863 24.217 11.556 1.00 21.02 121 HIS A CA 1
ATOM 753 C C . HIS A 1 123 ? 14.856 25.225 10.988 1.00 21.07 121 HIS A C 1
ATOM 754 O O . HIS A 1 123 ? 14.930 26.438 11.265 1.00 21.18 121 HIS A O 1
ATOM 761 N N . LEU A 1 124 ? 13.988 24.721 10.105 1.00 20.85 122 LEU A N 1
ATOM 762 C CA . LEU A 1 124 ? 12.847 25.485 9.597 1.00 21.22 122 LEU A CA 1
ATOM 763 C C . LEU A 1 124 ? 11.565 24.879 10.151 1.00 21.36 122 LEU A C 1
ATOM 764 O O . LEU A 1 124 ? 10.963 24.018 9.501 1.00 22.61 122 LEU A O 1
ATOM 769 N N . PRO A 1 125 ? 11.166 25.312 11.359 1.00 21.18 123 PRO A N 1
ATOM 770 C CA . PRO A 1 125 ? 9.876 24.924 11.928 1.00 21.19 123 PRO A CA 1
ATOM 771 C C . PRO A 1 125 ? 8.727 25.388 11.064 1.00 21.06 123 PRO A C 1
ATOM 772 O O . PRO A 1 125 ? 8.755 26.497 10.536 1.00 21.31 123 PRO A O 1
ATOM 776 N N . GLY A 1 126 ? 7.709 24.550 10.901 1.00 21.26 124 GLY A N 1
ATOM 777 C CA . GLY A 1 126 ? 6.570 24.938 10.104 1.00 21.21 124 GLY A CA 1
ATOM 778 C C . GLY A 1 126 ? 6.975 25.268 8.676 1.00 21.80 124 GLY A C 1
ATOM 779 O O . GLY A 1 126 ? 6.497 26.266 8.106 1.00 21.78 124 GLY A O 1
ATOM 780 N N . ALA A 1 127 ? 7.845 24.449 8.086 1.00 22.40 125 ALA A N 1
ATOM 781 C CA . ALA A 1 127 ? 8.308 24.651 6.721 1.00 22.90 125 ALA A CA 1
ATOM 782 C C . ALA A 1 127 ? 7.110 24.638 5.736 1.00 24.65 125 ALA A C 1
ATOM 783 O O . ALA A 1 127 ? 7.137 25.323 4.726 1.00 23.07 125 ALA A O 1
ATOM 785 N N . PHE A 1 128 ? 6.066 23.853 6.032 1.00 24.75 126 PHE A N 1
ATOM 786 C CA . PHE A 1 128 ? 4.794 23.971 5.318 1.00 25.80 126 PHE A CA 1
ATOM 787 C C . PHE A 1 128 ? 3.626 23.822 6.276 1.00 27.13 126 PHE A C 1
ATOM 788 O O . PHE A 1 128 ? 3.767 23.286 7.377 1.00 27.30 126 PHE A O 1
ATOM 796 N N . ASP A 1 129 ? 2.475 24.320 5.835 1.00 29.22 127 ASP A N 1
ATOM 797 C CA . ASP A 1 129 ? 1.245 24.292 6.609 1.00 30.60 127 ASP A CA 1
ATOM 798 C C . ASP A 1 129 ? 0.369 23.110 6.165 1.00 31.46 127 ASP A C 1
ATOM 799 O O . ASP A 1 129 ? 0.022 22.985 4.980 1.00 31.25 127 ASP A O 1
ATOM 804 N N . ALA A 1 130 ? 0.032 22.230 7.107 1.00 32.66 128 ALA A N 1
ATOM 805 C CA . ALA A 1 130 ? -0.941 21.170 6.840 1.00 34.04 128 ALA A CA 1
ATOM 806 C C . ALA A 1 130 ? -2.244 21.414 7.630 1.00 35.34 128 ALA A C 1
ATOM 807 O O . ALA A 1 130 ? -3.005 20.470 7.932 1.00 35.47 128 ALA A O 1
ATOM 809 N N . THR A 1 131 ? -2.515 22.691 7.917 1.00 36.83 129 THR A N 1
ATOM 810 C CA . THR A 1 131 ? -3.658 23.093 8.755 1.00 38.04 129 THR A CA 1
ATOM 811 C C . THR A 1 131 ? -4.976 23.067 7.954 1.00 38.45 129 THR A C 1
ATOM 812 O O . THR A 1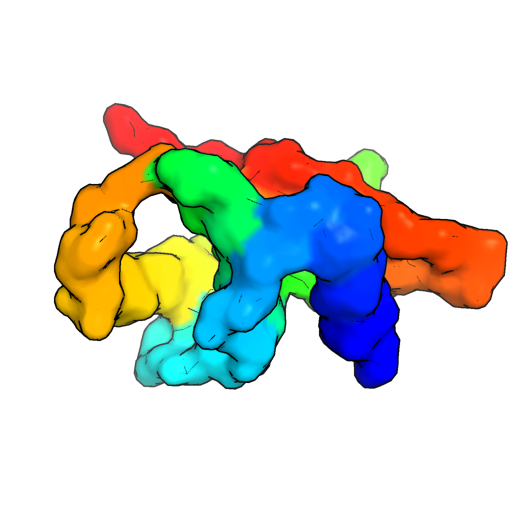 131 ? -4.980 23.431 6.768 1.00 38.24 129 THR A O 1
ATOM 816 N N . PRO A 1 132 ? -6.089 22.621 8.600 1.00 39.21 130 PRO A N 1
ATOM 817 C CA . PRO A 1 132 ? -7.414 22.607 7.983 1.00 39.39 130 PRO A CA 1
ATOM 818 C C . PRO A 1 132 ? -8.174 23.902 8.268 1.00 39.50 130 PRO A C 1
ATOM 819 O O . PRO A 1 132 ? -9.187 24.168 7.625 1.00 40.05 130 PRO A O 1
#

Sequence (101 aa):
SAEEASSAADYLERQGYRILARRFKTRCGEIDLVAQRDALVAFVEEVKARAYAVTPRQQQSSRIVAAAEAWLSRHPEHASELRFDAILIAPNTAPRHLPGAFDATP

Solven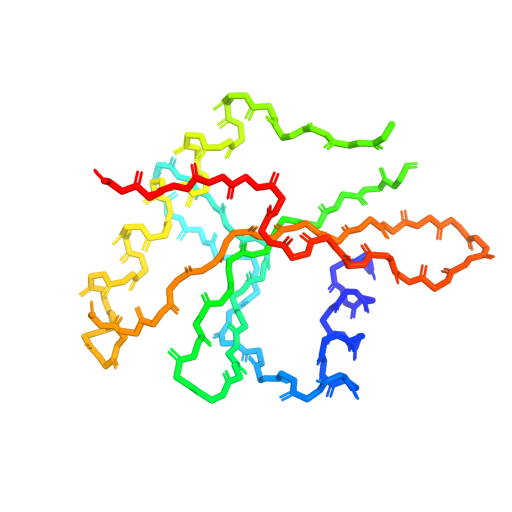t-accessible surface area: 6117 Å² total

Radius of gyration: 12.69 Å; Cα contacts (8 Å, |Δi|>4): 189; chains: 1; bounding box: 38×28×29 Å

Secondary structure (DSSP, 8-state):
-HHHHHHHHHHHTTPEEEEEEEEETTEEEEEEEEETTEEEEEEEEE------HHHHHHHHHHHHHHHHH-GGG--EEEEEEEEE-TTS--EEEEEEE----

B-factor: mean 23.64, std 8.45, range [12.24, 55.54]

Foldseek 3Di:
DLLVLVQVVVVVVAKDWDDAFADDPQATFHTWIDDDQEIEGEAEEAAVDADDPSNVRRSVVSVVVVCVVVVVNCGHYWYWYWYDYDPDHIDIGIRSDDPDD

CATH classification: 3.40.1350.10